Protein AF-A0A531JS32-F1 (afdb_monomer_lite)

Foldseek 3Di:
DCPVVVVVVVVVVVVVVVVVVVVLVVVQVVCVVVVHDSVVSVVVVLVVVLVVCCVPPNDVRSVVVVVD

Sequence (68 aa):
MEHGVNDIDALVREEKRLTAVESHSEAWAEGLSAGIEPEIIAEAALETAFGEMLRANGETSALALLDR

Structure (mmCIF, N/CA/C/O backbone):
data_AF-A0A531JS32-F1
#
_entry.id   AF-A0A531JS32-F1
#
loop_
_atom_site.group_PDB
_atom_site.id
_atom_site.type_symbol
_atom_site.label_atom_id
_atom_site.label_alt_id
_atom_site.label_comp_id
_atom_site.label_asym_id
_atom_site.label_entity_id
_atom_site.label_seq_id
_atom_site.pdbx_PDB_ins_code
_atom_site.Cartn_x
_atom_site.Cartn_y
_atom_site.Cartn_z
_atom_site.occupancy
_atom_site.B_iso_or_equiv
_atom_site.auth_seq_id
_atom_site.auth_comp_id
_atom_site.auth_asym_id
_atom_site.auth_atom_id
_atom_site.pdbx_PDB_model_num
ATOM 1 N N . MET A 1 1 ? 17.480 -6.172 -33.159 1.00 50.16 1 MET A N 1
ATOM 2 C CA . MET A 1 1 ? 17.894 -6.587 -31.800 1.00 50.16 1 MET A CA 1
ATOM 3 C C . MET A 1 1 ? 17.068 -5.852 -30.730 1.00 50.16 1 MET A C 1
ATOM 5 O O . MET A 1 1 ? 17.597 -5.540 -29.678 1.00 50.16 1 MET A O 1
ATOM 9 N N . GLU A 1 2 ? 15.775 -5.584 -30.970 1.00 56.91 2 GLU A N 1
ATOM 10 C CA . GLU A 1 2 ? 14.890 -4.890 -30.006 1.00 56.91 2 GLU A CA 1
ATOM 11 C C . GLU A 1 2 ? 14.203 -5.841 -29.015 1.00 56.91 2 GLU A C 1
ATOM 13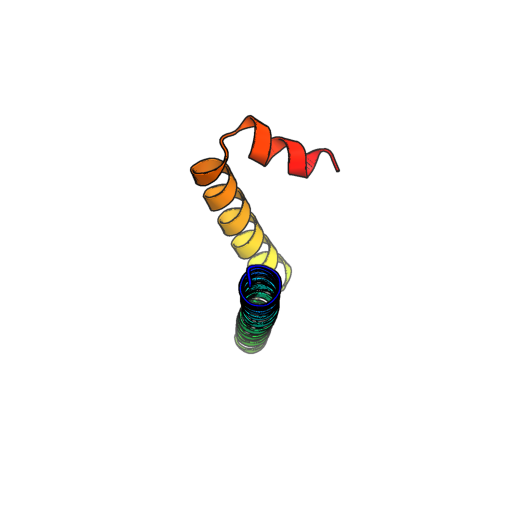 O O . GLU A 1 2 ? 13.838 -5.421 -27.922 1.00 56.91 2 GLU A O 1
ATOM 18 N N . HIS A 1 3 ? 14.066 -7.128 -29.359 1.00 56.84 3 HIS A N 1
ATOM 19 C CA . HIS A 1 3 ? 13.364 -8.102 -28.516 1.00 56.84 3 HIS A CA 1
ATOM 20 C C . HIS A 1 3 ? 14.019 -8.285 -27.136 1.00 56.84 3 HIS A C 1
ATOM 22 O O . HIS A 1 3 ? 13.316 -8.286 -26.137 1.00 56.84 3 HIS A O 1
ATOM 28 N N . GLY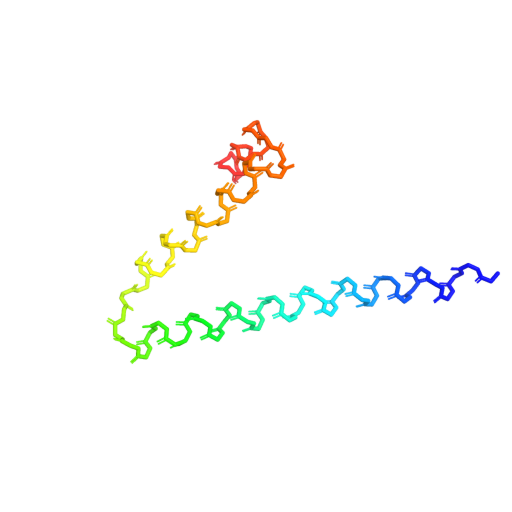 A 1 4 ? 15.355 -8.295 -27.051 1.00 64.56 4 GLY A N 1
ATOM 29 C CA . GLY A 1 4 ? 16.052 -8.461 -25.768 1.00 64.56 4 GLY A CA 1
ATOM 30 C C . GLY A 1 4 ? 15.971 -7.261 -24.814 1.00 64.56 4 GLY A C 1
ATOM 31 O O . GLY A 1 4 ? 16.184 -7.440 -23.624 1.00 64.56 4 GLY A O 1
ATOM 32 N N . VAL A 1 5 ? 15.670 -6.049 -25.300 1.00 69.50 5 VAL A N 1
ATOM 33 C CA . VAL A 1 5 ? 15.541 -4.853 -24.439 1.00 69.50 5 VAL A CA 1
ATOM 34 C C . VAL A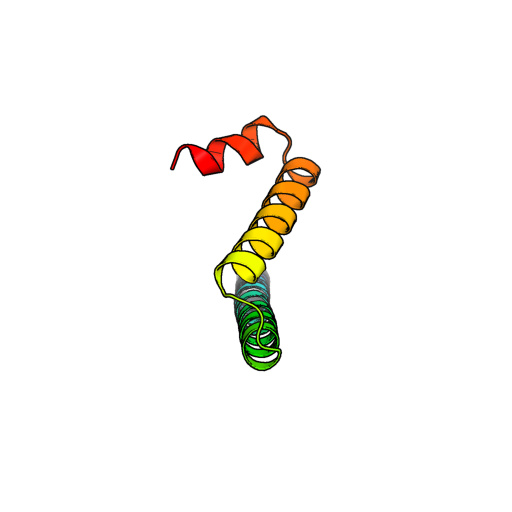 1 5 ? 14.131 -4.757 -23.855 1.00 69.50 5 VAL A C 1
ATOM 36 O O . VAL A 1 5 ? 13.985 -4.518 -22.663 1.00 69.50 5 VAL A O 1
ATOM 39 N N . ASN A 1 6 ? 13.100 -5.031 -24.663 1.00 75.75 6 ASN A N 1
ATOM 40 C CA . ASN A 1 6 ? 11.709 -5.052 -24.196 1.00 75.75 6 ASN A CA 1
ATOM 41 C C . ASN A 1 6 ? 11.474 -6.172 -23.162 1.00 75.75 6 ASN A C 1
ATOM 43 O O . ASN A 1 6 ? 10.789 -5.964 -22.162 1.00 75.75 6 ASN A O 1
ATOM 47 N N . ASP A 1 7 ? 12.124 -7.327 -23.343 1.00 85.31 7 ASP A N 1
ATOM 48 C CA . ASP A 1 7 ? 12.087 -8.419 -22.363 1.00 85.31 7 ASP A CA 1
ATOM 49 C C . ASP A 1 7 ? 12.724 -8.007 -21.024 1.00 85.31 7 ASP A C 1
ATOM 51 O O . ASP A 1 7 ? 12.197 -8.329 -19.960 1.00 85.31 7 ASP A O 1
ATOM 55 N N . ILE A 1 8 ? 13.816 -7.233 -21.052 1.00 92.25 8 ILE A N 1
ATOM 56 C CA . ILE A 1 8 ? 14.441 -6.695 -19.834 1.00 92.25 8 ILE A CA 1
ATOM 57 C C . ILE A 1 8 ? 13.532 -5.664 -19.158 1.00 92.25 8 ILE A C 1
ATOM 59 O O . ILE A 1 8 ? 13.368 -5.719 -17.942 1.00 92.25 8 ILE A O 1
ATOM 63 N N . ASP A 1 9 ? 12.900 -4.760 -19.906 1.00 93.19 9 ASP A N 1
ATOM 64 C CA . ASP A 1 9 ? 11.979 -3.769 -19.334 1.00 93.19 9 ASP A CA 1
ATOM 65 C C . ASP A 1 9 ? 10.758 -4.426 -18.673 1.00 93.19 9 ASP A C 1
ATOM 67 O O . ASP A 1 9 ? 10.302 -3.986 -17.610 1.00 93.19 9 ASP A O 1
ATOM 71 N N . ALA A 1 10 ? 10.243 -5.503 -19.273 1.00 92.06 10 ALA A N 1
ATOM 72 C CA . ALA A 1 10 ? 9.165 -6.302 -18.704 1.00 92.06 10 ALA A CA 1
ATOM 73 C C . ALA A 1 10 ? 9.596 -6.988 -17.399 1.00 92.06 10 ALA A C 1
ATOM 75 O O . ALA A 1 10 ? 8.880 -6.892 -16.400 1.00 92.06 10 ALA A O 1
ATOM 76 N N . LEU A 1 11 ? 10.782 -7.607 -17.382 1.00 95.19 11 LEU A N 1
ATOM 77 C CA . LEU A 1 11 ? 11.353 -8.213 -16.176 1.00 95.19 11 LEU A CA 1
ATOM 78 C C . LEU A 1 11 ? 11.563 -7.171 -15.072 1.00 95.19 11 LEU A C 1
ATOM 80 O O . LEU A 1 11 ? 11.142 -7.380 -13.942 1.00 95.19 11 LEU A O 1
ATOM 84 N N . VAL A 1 12 ? 12.123 -6.004 -15.397 1.00 96.25 12 VAL A N 1
ATOM 85 C CA . VAL A 1 12 ? 12.328 -4.912 -14.431 1.00 96.25 12 VAL A CA 1
ATOM 86 C C . VAL A 1 12 ? 11.003 -4.418 -13.853 1.00 96.25 12 VAL A C 1
ATOM 88 O O . VAL A 1 12 ? 10.925 -4.104 -12.665 1.00 96.25 12 VAL A O 1
ATOM 91 N N . ARG A 1 13 ? 9.950 -4.313 -14.671 1.00 95.69 13 ARG A N 1
ATOM 92 C CA . ARG A 1 13 ? 8.621 -3.927 -14.182 1.00 95.69 13 ARG A CA 1
ATOM 93 C C . ARG A 1 13 ? 8.056 -4.972 -13.226 1.00 95.69 13 ARG A C 1
ATOM 95 O O . ARG A 1 13 ? 7.465 -4.586 -12.219 1.00 95.69 13 ARG A O 1
ATOM 102 N N . GLU A 1 14 ? 8.232 -6.251 -13.535 1.00 95.94 14 GLU A N 1
ATOM 103 C CA . GLU A 1 14 ? 7.745 -7.329 -12.680 1.00 95.94 14 GLU A CA 1
ATOM 104 C C . GLU A 1 14 ? 8.501 -7.384 -11.351 1.00 95.94 14 GLU A C 1
ATOM 106 O O . GLU A 1 14 ? 7.863 -7.413 -10.303 1.00 95.94 14 GLU A O 1
ATOM 111 N N . GLU A 1 15 ? 9.827 -7.259 -11.365 1.00 97.50 15 GLU A N 1
ATOM 112 C CA . GLU A 1 15 ? 10.624 -7.183 -10.135 1.00 97.50 15 GLU A CA 1
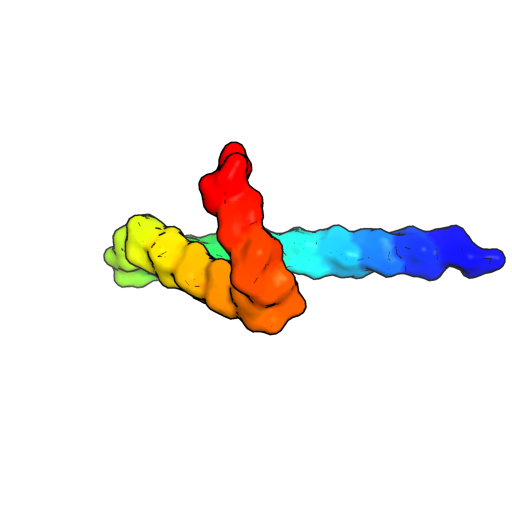ATOM 113 C C . GLU A 1 15 ? 10.189 -6.002 -9.259 1.00 97.50 15 GLU A C 1
ATOM 115 O O . GLU A 1 15 ? 9.927 -6.171 -8.072 1.00 97.50 15 GLU A O 1
ATOM 120 N N . LYS A 1 16 ? 9.987 -4.811 -9.844 1.00 97.06 16 LYS A N 1
ATOM 121 C CA . LYS A 1 16 ? 9.457 -3.648 -9.105 1.00 97.06 16 LYS A CA 1
ATOM 122 C C . LYS A 1 16 ? 8.103 -3.939 -8.462 1.00 97.06 16 LYS A C 1
ATOM 124 O O . LYS A 1 16 ? 7.848 -3.490 -7.346 1.00 97.06 16 LYS A O 1
ATOM 129 N N . ARG A 1 17 ? 7.230 -4.661 -9.167 1.00 96.44 17 ARG A N 1
ATOM 130 C CA . ARG A 1 17 ? 5.914 -5.051 -8.657 1.00 96.44 17 ARG A CA 1
ATOM 131 C C . ARG A 1 17 ? 6.049 -6.034 -7.491 1.00 96.44 17 ARG A C 1
ATOM 133 O O . ARG A 1 17 ? 5.354 -5.861 -6.495 1.00 96.44 17 ARG A O 1
ATOM 140 N N . LEU A 1 18 ? 6.929 -7.030 -7.602 1.00 97.56 18 LEU A N 1
ATOM 141 C CA . LEU A 1 18 ? 7.195 -8.007 -6.544 1.00 97.56 18 LEU A CA 1
ATOM 142 C C . LEU A 1 18 ? 7.770 -7.328 -5.298 1.00 97.56 18 LEU A C 1
ATOM 144 O O . LEU A 1 18 ? 7.181 -7.447 -4.226 1.00 97.56 18 LEU A O 1
ATOM 148 N N . THR A 1 19 ? 8.817 -6.515 -5.453 1.00 97.88 19 THR A N 1
ATOM 149 C CA . THR A 1 19 ? 9.423 -5.761 -4.346 1.00 97.88 19 THR A CA 1
ATOM 150 C C . THR A 1 19 ? 8.413 -4.843 -3.652 1.00 97.88 19 THR A C 1
ATOM 152 O O . THR A 1 19 ? 8.417 -4.737 -2.429 1.00 97.88 19 THR A O 1
ATOM 155 N N . ALA A 1 20 ? 7.517 -4.191 -4.402 1.00 95.81 20 ALA A N 1
ATOM 156 C CA . ALA A 1 20 ? 6.476 -3.351 -3.807 1.00 95.81 20 ALA A CA 1
ATOM 157 C C . ALA A 1 20 ? 5.502 -4.158 -2.930 1.00 95.81 20 ALA A C 1
ATOM 159 O O . ALA A 1 20 ? 5.130 -3.706 -1.848 1.00 95.81 20 ALA A O 1
ATOM 160 N N . VAL A 1 21 ? 5.113 -5.362 -3.367 1.00 96.62 21 VAL A N 1
ATOM 161 C CA . VAL A 1 21 ? 4.245 -6.259 -2.585 1.00 96.62 21 VAL A CA 1
ATOM 162 C C . VAL A 1 21 ? 4.958 -6.756 -1.331 1.00 96.62 21 VAL A C 1
ATOM 164 O O . VAL A 1 21 ? 4.360 -6.763 -0.255 1.00 96.62 21 VAL A O 1
ATOM 167 N N . GLU A 1 22 ? 6.224 -7.150 -1.450 1.00 98.00 22 GLU A N 1
ATOM 168 C CA . GLU A 1 22 ? 7.036 -7.606 -0.317 1.00 98.00 22 GLU A CA 1
ATOM 169 C C . GLU A 1 22 ? 7.195 -6.500 0.727 1.00 98.00 22 GLU A C 1
ATOM 171 O O . GLU A 1 22 ? 6.877 -6.713 1.894 1.00 98.00 22 GLU A O 1
ATOM 176 N N . SER A 1 23 ? 7.574 -5.295 0.294 1.00 96.75 23 SER A N 1
ATOM 177 C CA . SER A 1 23 ? 7.736 -4.135 1.173 1.00 96.75 23 SER A CA 1
ATOM 178 C C . SER A 1 23 ? 6.437 -3.761 1.891 1.00 96.75 23 SER A C 1
ATOM 180 O O . SER A 1 23 ? 6.447 -3.522 3.097 1.00 96.75 23 SER A O 1
ATOM 182 N N . HIS A 1 24 ? 5.301 -3.765 1.187 1.00 96.06 24 HIS A N 1
ATOM 183 C CA . HIS A 1 24 ? 4.007 -3.513 1.820 1.00 96.06 24 HIS A CA 1
ATOM 184 C C . HIS A 1 24 ? 3.630 -4.621 2.816 1.00 96.06 24 HIS A C 1
ATOM 186 O O . HIS A 1 24 ? 3.066 -4.344 3.873 1.00 96.06 24 HIS A O 1
ATOM 192 N N . SER A 1 25 ? 3.939 -5.880 2.500 1.00 96.88 25 SER A N 1
ATOM 193 C CA . SER A 1 25 ? 3.661 -7.014 3.390 1.00 96.88 25 SER A CA 1
ATOM 194 C C . SER A 1 25 ? 4.498 -6.951 4.669 1.00 96.88 25 SER A C 1
ATOM 196 O O . SER A 1 25 ? 3.994 -7.266 5.746 1.00 96.88 25 SER A O 1
ATOM 198 N N . GLU A 1 26 ? 5.752 -6.511 4.566 1.00 98.12 26 GLU A N 1
ATOM 199 C CA . GLU A 1 26 ? 6.628 -6.287 5.716 1.00 98.12 26 GLU A CA 1
ATOM 200 C C . GLU A 1 26 ? 6.112 -5.144 6.596 1.00 98.12 26 GLU A C 1
ATOM 202 O O . GLU A 1 26 ? 5.928 -5.346 7.794 1.00 98.12 26 GLU A O 1
ATOM 207 N N . ALA A 1 27 ? 5.771 -3.993 6.004 1.00 96.69 27 ALA A N 1
ATOM 208 C CA . ALA A 1 27 ? 5.193 -2.862 6.734 1.00 96.69 27 ALA A CA 1
ATOM 209 C C . ALA A 1 27 ? 3.883 -3.241 7.450 1.00 96.69 27 ALA A C 1
ATOM 211 O O . ALA A 1 27 ? 3.638 -2.842 8.589 1.00 96.69 27 ALA A O 1
ATOM 212 N N . TRP A 1 28 ? 3.052 -4.066 6.806 1.00 98.06 28 TRP A N 1
ATOM 213 C CA . TRP A 1 28 ? 1.841 -4.611 7.414 1.00 98.06 28 TRP A CA 1
ATOM 214 C C . TRP A 1 28 ? 2.159 -5.501 8.623 1.00 98.06 28 TRP A C 1
ATOM 216 O O . TRP A 1 28 ? 1.567 -5.342 9.692 1.00 98.06 28 TRP A O 1
ATOM 226 N N . ALA A 1 29 ? 3.101 -6.435 8.475 1.00 98.38 29 ALA A N 1
ATOM 227 C CA . ALA A 1 29 ? 3.512 -7.327 9.555 1.00 98.38 29 ALA A CA 1
ATOM 228 C C . ALA A 1 29 ? 4.136 -6.563 10.736 1.00 98.38 29 ALA A C 1
ATOM 230 O O . ALA A 1 29 ? 3.863 -6.896 11.891 1.00 98.38 29 ALA A O 1
ATOM 231 N N . GLU A 1 30 ? 4.925 -5.524 10.459 1.00 98.38 30 GLU A N 1
ATOM 232 C CA . GLU A 1 30 ? 5.494 -4.634 11.472 1.00 98.38 30 GLU A CA 1
ATOM 233 C C . GLU A 1 30 ? 4.395 -3.916 12.263 1.00 98.38 30 GLU A C 1
ATOM 235 O O . GLU A 1 30 ? 4.410 -3.946 13.496 1.00 98.38 30 GLU A O 1
ATOM 240 N N . GLY A 1 31 ? 3.393 -3.353 11.579 1.00 98.12 31 GLY A N 1
ATOM 241 C CA . GLY A 1 31 ? 2.253 -2.702 12.227 1.00 98.12 31 GLY A CA 1
ATOM 242 C C . GLY A 1 31 ? 1.483 -3.647 13.153 1.00 98.12 31 GLY A C 1
ATOM 243 O O . GLY A 1 31 ? 1.223 -3.308 14.310 1.00 98.12 31 GLY A O 1
ATOM 244 N N . LEU A 1 32 ? 1.205 -4.872 12.695 1.00 98.50 32 LEU A N 1
ATOM 245 C CA . LEU A 1 32 ? 0.577 -5.897 13.535 1.00 98.50 32 LEU A CA 1
ATOM 24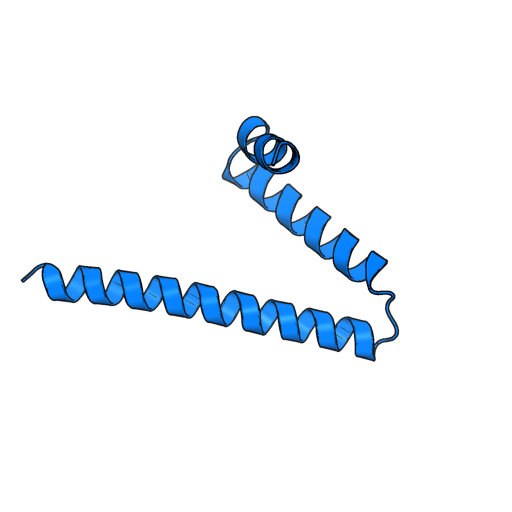6 C C . LEU A 1 32 ? 1.446 -6.255 14.748 1.00 98.50 32 LEU A C 1
ATOM 248 O O . LEU A 1 32 ? 0.935 -6.386 15.860 1.00 98.50 32 LEU A O 1
ATOM 252 N N . SER A 1 33 ? 2.761 -6.394 14.559 1.00 98.44 33 SER A N 1
ATOM 253 C CA . SER A 1 33 ? 3.694 -6.687 15.652 1.00 98.44 33 SER A CA 1
ATOM 254 C C . SER A 1 33 ? 3.788 -5.548 16.671 1.00 98.44 33 SER A C 1
ATOM 256 O O . SER A 1 33 ? 4.079 -5.807 17.840 1.00 98.44 33 SER A O 1
ATOM 258 N N . ALA A 1 34 ? 3.548 -4.306 16.252 1.00 98.25 34 ALA A N 1
ATOM 259 C CA . ALA A 1 34 ? 3.468 -3.142 17.127 1.00 98.25 34 ALA A CA 1
ATOM 260 C C . ALA A 1 34 ? 2.123 -3.040 17.877 1.00 98.25 34 ALA A C 1
ATOM 262 O O . ALA A 1 34 ? 1.961 -2.157 18.719 1.00 98.25 34 ALA A O 1
ATOM 263 N N . GLY A 1 35 ? 1.176 -3.946 17.607 1.00 98.38 35 GLY A N 1
ATOM 264 C CA . GLY A 1 35 ? -0.152 -3.956 18.217 1.00 98.38 35 GLY A CA 1
ATOM 265 C C . GLY A 1 35 ? -1.138 -2.980 17.575 1.00 98.38 35 GLY A C 1
ATOM 266 O O . GLY A 1 35 ? -2.138 -2.663 18.208 1.00 98.38 35 GLY A O 1
ATOM 267 N N . ILE A 1 36 ? -0.859 -2.502 16.357 1.00 98.50 36 ILE A N 1
ATOM 268 C CA . ILE A 1 36 ? -1.760 -1.618 15.612 1.00 98.50 36 ILE A CA 1
ATOM 269 C C . ILE A 1 36 ? -2.884 -2.453 14.998 1.00 98.50 36 ILE A C 1
ATOM 271 O O . ILE A 1 36 ? -2.644 -3.495 14.381 1.00 98.50 36 ILE A O 1
ATOM 275 N N . GLU A 1 37 ? -4.116 -1.983 15.153 1.00 98.62 37 GLU A N 1
ATOM 276 C CA . GLU A 1 37 ? -5.297 -2.618 14.593 1.00 98.62 37 GLU A CA 1
ATOM 277 C C . GLU A 1 37 ? -5.250 -2.635 13.050 1.00 98.62 37 GLU A C 1
ATOM 279 O O . GLU A 1 37 ? -4.904 -1.622 12.429 1.00 98.62 37 GLU A O 1
ATOM 284 N N . PRO A 1 38 ? -5.626 -3.755 12.398 1.00 97.88 38 PRO A N 1
ATOM 285 C CA . PRO A 1 38 ? -5.616 -3.874 10.939 1.00 97.88 38 PRO A CA 1
ATOM 286 C C . PRO A 1 38 ? -6.379 -2.760 10.215 1.00 97.88 38 PRO A C 1
ATOM 288 O O . PRO A 1 38 ? -5.974 -2.343 9.133 1.00 97.88 38 PRO A O 1
ATOM 291 N N . GLU A 1 39 ? -7.471 -2.272 10.802 1.00 97.94 39 GLU A N 1
ATOM 292 C CA . GLU A 1 39 ? -8.294 -1.201 10.245 1.00 97.94 39 GLU A CA 1
ATOM 293 C C . GLU A 1 39 ? -7.517 0.118 10.147 1.00 97.94 39 GLU A C 1
ATOM 295 O O . GLU A 1 39 ? -7.629 0.809 9.138 1.00 97.94 39 GLU A O 1
ATOM 300 N N . ILE A 1 40 ? -6.677 0.425 11.142 1.00 98.00 40 ILE A N 1
ATOM 301 C CA . ILE A 1 40 ? -5.837 1.632 11.161 1.00 98.00 40 ILE A CA 1
ATOM 302 C C . ILE A 1 40 ? -4.730 1.524 10.106 1.00 98.00 40 ILE A C 1
ATOM 304 O O . ILE A 1 40 ? -4.458 2.485 9.386 1.00 98.00 40 ILE A O 1
ATOM 308 N N . ILE A 1 41 ? -4.107 0.346 9.974 1.00 98.12 41 ILE A N 1
ATOM 309 C CA . ILE A 1 41 ? -3.079 0.098 8.949 1.00 98.12 41 ILE A CA 1
ATOM 310 C C . ILE A 1 41 ? -3.693 0.232 7.548 1.00 98.12 41 ILE A C 1
ATOM 312 O O . ILE A 1 41 ? -3.118 0.879 6.671 1.00 98.12 41 ILE A O 1
ATOM 316 N N . ALA A 1 42 ? -4.875 -0.353 7.343 1.00 97.00 42 ALA A N 1
ATOM 317 C CA . ALA A 1 42 ? -5.592 -0.286 6.077 1.00 97.00 42 ALA A CA 1
ATOM 318 C C . ALA A 1 42 ? -6.007 1.149 5.726 1.00 97.00 42 ALA A C 1
ATOM 320 O O . ALA A 1 42 ? -5.810 1.567 4.586 1.00 97.00 42 ALA A O 1
ATOM 321 N N . GLU A 1 43 ? -6.536 1.913 6.684 1.00 97.38 43 GLU A N 1
ATOM 322 C CA . GLU A 1 43 ? -6.909 3.316 6.482 1.00 97.38 43 GLU A CA 1
ATOM 323 C C . GLU A 1 43 ? -5.700 4.157 6.053 1.00 97.38 43 GLU A C 1
ATOM 325 O O . GLU A 1 43 ? -5.757 4.823 5.018 1.00 97.38 43 GLU A O 1
ATOM 330 N N . ALA A 1 44 ? -4.573 4.047 6.765 1.00 96.88 44 ALA A N 1
ATOM 331 C CA . ALA A 1 44 ? -3.346 4.771 6.432 1.00 96.88 44 ALA A CA 1
ATOM 332 C C . ALA A 1 44 ? -2.789 4.394 5.044 1.00 96.88 44 ALA A C 1
ATOM 334 O O . ALA A 1 44 ? -2.343 5.262 4.281 1.00 96.88 44 ALA A O 1
ATOM 335 N N . ALA A 1 45 ? -2.829 3.105 4.690 1.00 95.56 45 ALA A N 1
ATOM 336 C CA . ALA A 1 45 ? -2.399 2.629 3.378 1.00 95.56 45 ALA A CA 1
ATOM 337 C C . ALA A 1 45 ? -3.299 3.168 2.253 1.00 95.56 45 ALA A C 1
ATOM 339 O O . ALA A 1 45 ? -2.795 3.625 1.224 1.00 95.56 45 ALA A O 1
ATOM 340 N N . LEU A 1 46 ? -4.621 3.160 2.456 1.00 93.94 46 LEU A N 1
ATOM 341 C CA . LEU A 1 46 ? -5.593 3.678 1.492 1.00 93.94 46 LEU A CA 1
ATOM 342 C C . LEU A 1 46 ? -5.469 5.194 1.322 1.00 93.94 46 LEU A C 1
ATOM 344 O O . LEU A 1 46 ? -5.412 5.660 0.186 1.00 93.94 46 LEU A O 1
ATOM 348 N N . GLU A 1 47 ? -5.375 5.960 2.412 1.00 95.81 47 GLU A N 1
ATOM 349 C CA . GLU A 1 47 ? -5.189 7.416 2.360 1.00 95.81 47 GLU A CA 1
ATOM 350 C C . GLU A 1 47 ? -3.934 7.779 1.556 1.00 95.81 47 GLU A C 1
ATOM 352 O O . GLU A 1 47 ? -3.982 8.621 0.654 1.00 95.81 47 GLU A O 1
ATOM 357 N N . THR A 1 48 ? -2.827 7.079 1.819 1.00 94.69 48 THR A N 1
ATOM 358 C CA . THR A 1 48 ? -1.569 7.272 1.089 1.00 94.69 48 THR A CA 1
ATOM 359 C C . THR A 1 48 ? -1.733 6.947 -0.395 1.00 94.69 48 THR A C 1
ATOM 361 O O . THR A 1 48 ? -1.382 7.760 -1.252 1.00 94.69 48 THR A O 1
ATOM 364 N N . ALA A 1 49 ? -2.301 5.782 -0.718 1.00 92.44 49 ALA A N 1
ATOM 365 C CA . ALA A 1 49 ? -2.485 5.345 -2.097 1.00 92.44 49 ALA A CA 1
ATOM 366 C C . ALA A 1 49 ? -3.373 6.316 -2.893 1.00 92.44 49 ALA A C 1
ATOM 368 O O . ALA A 1 49 ? -3.005 6.733 -3.994 1.00 92.44 49 ALA A O 1
ATOM 369 N N . PHE A 1 50 ? -4.510 6.733 -2.328 1.00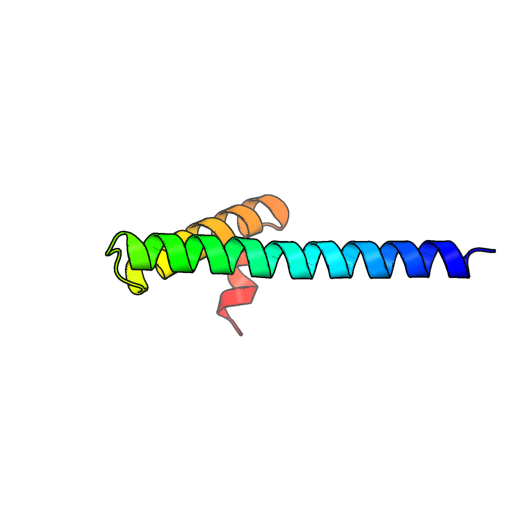 93.62 50 PHE A N 1
ATOM 370 C CA . PHE A 1 50 ? -5.407 7.690 -2.974 1.00 93.62 50 PHE A CA 1
ATOM 371 C C . PHE A 1 50 ? -4.774 9.073 -3.124 1.00 93.62 50 PHE A C 1
ATOM 373 O O . PHE A 1 50 ? -4.907 9.682 -4.188 1.00 93.62 50 PHE A O 1
ATOM 380 N N . GLY A 1 51 ? -4.055 9.556 -2.108 1.00 94.69 51 GLY A N 1
ATOM 381 C CA . GLY A 1 51 ? -3.344 10.832 -2.169 1.00 94.69 51 GLY A CA 1
ATOM 382 C C . GLY A 1 51 ? -2.318 10.871 -3.303 1.00 94.69 51 GLY A C 1
ATOM 383 O O . GLY A 1 51 ? -2.274 11.837 -4.069 1.00 94.69 51 GLY A O 1
ATOM 384 N N . GLU A 1 52 ? -1.541 9.802 -3.469 1.00 94.31 52 GLU A N 1
ATOM 385 C CA . GLU A 1 52 ? -0.555 9.702 -4.548 1.00 94.31 52 GLU A CA 1
ATOM 386 C C . GLU A 1 52 ? -1.210 9.555 -5.925 1.00 94.31 52 GLU A C 1
ATOM 388 O O . GLU A 1 52 ? -0.787 10.201 -6.886 1.00 94.31 52 GLU A O 1
ATOM 393 N N . MET A 1 53 ? -2.297 8.790 -6.034 1.00 92.75 53 MET A N 1
ATOM 394 C CA . MET A 1 53 ? -3.031 8.663 -7.295 1.00 92.75 53 MET A CA 1
ATOM 395 C C . MET A 1 53 ? -3.698 9.963 -7.730 1.00 92.75 53 MET A C 1
ATOM 397 O O . MET A 1 53 ? -3.658 10.303 -8.913 1.00 92.75 53 MET A O 1
ATOM 401 N N . LEU A 1 54 ? -4.264 10.717 -6.788 1.00 94.75 54 LEU A N 1
ATOM 402 C CA . LEU A 1 54 ? -4.806 12.045 -7.051 1.00 94.75 54 LEU A CA 1
ATOM 403 C C . LEU A 1 54 ? -3.718 12.984 -7.588 1.00 94.75 54 LEU A C 1
ATOM 405 O O . LEU A 1 54 ? -3.945 13.685 -8.574 1.00 94.75 54 LEU A O 1
ATOM 409 N N . ARG A 1 55 ? -2.527 12.974 -6.975 1.00 94.75 55 ARG A N 1
ATOM 410 C CA . ARG A 1 55 ? -1.386 13.799 -7.405 1.00 94.75 55 ARG A CA 1
ATOM 411 C C . ARG A 1 55 ? -0.860 13.413 -8.783 1.00 94.75 55 ARG A C 1
ATOM 413 O O . ARG A 1 55 ? -0.564 14.299 -9.580 1.00 94.75 55 ARG A O 1
ATOM 420 N N . ALA A 1 56 ? -0.728 12.118 -9.054 1.00 95.00 56 ALA A N 1
ATOM 421 C CA . ALA A 1 56 ? -0.133 11.625 -10.290 1.00 95.00 56 ALA A CA 1
ATOM 422 C C . ALA A 1 56 ? -1.107 11.662 -11.481 1.00 95.00 56 ALA A C 1
ATOM 424 O O . ALA A 1 56 ? -0.702 11.989 -12.598 1.00 95.00 56 ALA A O 1
ATOM 425 N N . ASN A 1 57 ? -2.386 11.344 -11.252 1.00 93.50 57 ASN A N 1
ATOM 426 C CA . ASN A 1 57 ? -3.341 11.029 -12.320 1.00 93.50 57 ASN A CA 1
ATOM 427 C C . ASN A 1 57 ? -4.591 11.929 -12.315 1.00 93.50 57 ASN A C 1
ATOM 429 O O . ASN A 1 57 ? -5.442 11.798 -13.202 1.00 93.50 57 ASN A O 1
ATOM 433 N N . GLY A 1 58 ? -4.714 12.830 -11.338 1.00 92.62 58 GLY A N 1
ATOM 434 C CA . GLY A 1 58 ? -5.851 13.732 -11.189 1.00 92.62 58 GLY A CA 1
ATOM 435 C C . GLY A 1 58 ? -7.093 13.082 -10.575 1.00 92.62 58 GLY A C 1
ATOM 436 O O . GLY A 1 58 ? -7.214 11.862 -10.453 1.00 92.62 58 GLY A O 1
ATOM 437 N N . GLU A 1 59 ? -8.044 13.937 -10.200 1.00 92.56 59 GLU A N 1
ATOM 438 C CA . GLU A 1 59 ? -9.232 13.578 -9.415 1.00 92.56 59 GLU A CA 1
ATOM 439 C C . GLU A 1 59 ? -10.119 12.538 -10.099 1.00 92.56 59 GLU A C 1
ATOM 441 O O . GLU A 1 59 ? -10.470 11.535 -9.485 1.00 92.56 59 GLU A O 1
ATOM 446 N N . THR A 1 60 ? -10.419 12.718 -11.388 1.00 91.44 60 THR A N 1
ATOM 447 C CA . THR A 1 60 ? -11.257 11.776 -12.147 1.00 91.44 60 THR A CA 1
ATOM 448 C C . THR A 1 60 ? -10.689 10.357 -12.123 1.00 91.44 60 THR A C 1
ATOM 450 O O . THR A 1 60 ? -11.435 9.398 -11.946 1.00 91.44 60 THR A O 1
ATOM 453 N N . SER A 1 61 ? -9.368 10.216 -12.265 1.00 88.06 61 SER A N 1
ATOM 454 C CA . SER A 1 61 ? -8.703 8.910 -12.268 1.00 88.06 61 SER A CA 1
ATOM 455 C C . SER A 1 61 ? -8.694 8.263 -10.884 1.00 88.06 61 SER A C 1
ATOM 457 O O . SER A 1 61 ? -8.825 7.047 -10.783 1.00 88.06 61 SER A O 1
ATOM 459 N N . ALA A 1 62 ? -8.534 9.064 -9.826 1.00 89.75 62 ALA A N 1
ATOM 460 C CA . ALA A 1 62 ? -8.563 8.579 -8.450 1.00 89.75 62 ALA A CA 1
ATOM 461 C C . ALA A 1 62 ? -9.974 8.117 -8.046 1.00 89.75 62 ALA A C 1
ATOM 463 O O . ALA A 1 62 ? -10.123 7.032 -7.488 1.00 89.75 62 ALA A O 1
ATOM 464 N N . LEU A 1 63 ? -11.012 8.889 -8.390 1.00 90.19 63 LEU A N 1
ATOM 465 C CA . LEU A 1 63 ? -12.408 8.542 -8.100 1.00 90.19 63 LEU A CA 1
ATOM 466 C C . LEU A 1 63 ? -12.880 7.301 -8.865 1.00 90.19 63 LEU A C 1
ATOM 468 O O . LEU A 1 63 ? -13.591 6.482 -8.295 1.00 90.19 63 LEU A O 1
ATOM 472 N N . ALA A 1 64 ? -12.421 7.097 -10.104 1.00 90.06 64 ALA A N 1
ATOM 473 C CA . ALA A 1 64 ? -12.783 5.924 -10.905 1.00 90.06 64 ALA A CA 1
ATOM 474 C C . ALA A 1 64 ? -12.374 4.576 -10.270 1.00 90.06 64 ALA A C 1
ATOM 476 O O . ALA A 1 64 ? -12.863 3.526 -10.686 1.00 90.06 64 ALA A O 1
ATOM 477 N N . LEU A 1 65 ? -11.477 4.573 -9.278 1.00 85.44 65 LEU A N 1
ATOM 478 C CA . LEU A 1 65 ? -11.157 3.368 -8.512 1.00 85.44 65 LEU A CA 1
ATOM 479 C C . LEU A 1 65 ? -12.244 2.965 -7.516 1.00 85.44 65 LEU A C 1
ATOM 481 O O . LEU A 1 65 ? -12.323 1.788 -7.178 1.00 85.44 65 LEU A O 1
ATOM 485 N N . LEU A 1 66 ? -13.042 3.921 -7.036 1.00 86.44 66 LEU A N 1
ATOM 486 C CA . LEU A 1 66 ? -14.124 3.682 -6.078 1.00 86.44 66 LEU A CA 1
ATOM 487 C C . LEU A 1 66 ? -15.375 3.102 -6.751 1.00 86.44 66 LEU A C 1
ATOM 489 O O . LEU A 1 66 ? -16.220 2.522 -6.078 1.00 86.44 66 LEU A O 1
ATOM 493 N N . ASP A 1 67 ? -15.472 3.241 -8.074 1.00 86.06 67 ASP A N 1
ATOM 494 C CA . ASP A 1 67 ? -16.596 2.766 -8.886 1.00 86.06 67 ASP A CA 1
ATOM 495 C C . ASP A 1 67 ? -16.449 1.295 -9.344 1.00 86.06 67 ASP A C 1
ATOM 497 O O . ASP A 1 67 ? -17.257 0.816 -10.145 1.00 86.06 67 ASP A O 1
ATOM 501 N N . ARG A 1 68 ? -15.411 0.578 -8.888 1.00 58.53 68 ARG A N 1
ATOM 502 C CA . ARG A 1 68 ? -15.129 -0.829 -9.237 1.00 58.53 68 ARG A CA 1
ATOM 503 C C . ARG A 1 68 ? -15.552 -1.804 -8.150 1.00 58.53 68 ARG A C 1
ATOM 505 O O . ARG A 1 68 ? -15.971 -2.916 -8.546 1.00 58.53 68 ARG A O 1
#

Secondary structure (DSSP, 8-state):
--HHHHHHHHHHHHHHHHHHHHHHHHHHHHHHHTT--HHHHHHHHHHHHHHHHHHHH-HHHHHTTTT-

Radius of gyration: 16.45 Å; chains: 1; bounding box: 34×22×50 Å

pLDDT: mean 91.54, std 10.93, range [50.16, 98.62]